Protein AF-A0A6A4F4U3-F1 (afdb_monomer_lite)

Structure (mmCIF, N/CA/C/O backbone):
data_AF-A0A6A4F4U3-F1
#
_entry.id   AF-A0A6A4F4U3-F1
#
loop_
_atom_site.group_PDB
_atom_site.id
_atom_site.type_symbol
_atom_site.label_atom_id
_atom_site.label_alt_id
_atom_site.label_comp_id
_atom_site.label_asym_id
_atom_site.label_entity_id
_atom_site.label_seq_id
_atom_site.pdbx_PDB_ins_code
_atom_site.Cartn_x
_atom_site.Cartn_y
_atom_site.Cartn_z
_atom_site.occupancy
_atom_site.B_iso_or_equiv
_atom_site.auth_seq_id
_atom_site.auth_comp_id
_atom_site.auth_asym_id
_atom_site.auth_atom_id
_atom_site.pdbx_PDB_model_num
ATOM 1 N N . MET A 1 1 ? -12.510 27.840 -11.598 1.00 42.28 1 MET A N 1
ATOM 2 C CA . MET A 1 1 ? -13.426 26.684 -11.453 1.00 42.28 1 MET A CA 1
ATOM 3 C C . MET A 1 1 ? -12.593 25.409 -11.408 1.00 42.28 1 MET A C 1
ATOM 5 O O . MET A 1 1 ? -11.936 25.098 -12.393 1.00 42.28 1 MET A O 1
ATOM 9 N N . TRP A 1 2 ? -12.542 24.711 -10.270 1.00 46.41 2 TRP A N 1
ATOM 10 C CA . TRP A 1 2 ? -11.847 23.421 -10.162 1.00 46.41 2 TRP A CA 1
ATOM 11 C C . TRP A 1 2 ? -12.694 22.369 -10.884 1.00 46.41 2 TRP A C 1
ATOM 13 O O . TRP A 1 2 ? -13.675 21.867 -10.344 1.00 46.41 2 TRP A O 1
ATOM 23 N N . SER A 1 3 ? -12.379 22.093 -12.148 1.00 57.44 3 SER A N 1
ATOM 24 C CA . SER A 1 3 ? -13.124 21.102 -12.921 1.00 57.44 3 SER A CA 1
ATOM 25 C C . SER A 1 3 ? -12.618 19.709 -12.556 1.00 57.44 3 SER A C 1
ATOM 27 O O . SER A 1 3 ? -11.496 19.336 -12.892 1.00 57.44 3 SER A O 1
ATOM 29 N N . SER A 1 4 ? -13.447 18.918 -11.869 1.00 60.31 4 SER A N 1
ATOM 30 C CA . SER A 1 4 ? -13.143 17.532 -11.470 1.00 60.31 4 SER A CA 1
ATOM 31 C C . SER A 1 4 ? -12.832 16.595 -12.657 1.00 60.31 4 SER A C 1
ATOM 33 O O . SER A 1 4 ? -12.493 15.426 -12.447 1.00 60.31 4 SER A O 1
ATOM 35 N N . THR A 1 5 ? -12.976 17.083 -13.889 1.00 68.94 5 THR A N 1
ATOM 36 C CA . THR A 1 5 ? -12.802 16.368 -15.155 1.00 68.94 5 THR A CA 1
ATOM 37 C C . THR A 1 5 ? -11.499 16.670 -15.892 1.00 68.94 5 THR A C 1
ATOM 39 O O . THR A 1 5 ? -11.235 16.000 -16.895 1.00 68.94 5 THR A O 1
ATOM 42 N N . ASP A 1 6 ? -10.681 17.610 -15.407 1.00 82.62 6 ASP A N 1
ATOM 43 C CA . ASP A 1 6 ? -9.361 17.884 -15.983 1.00 82.62 6 ASP A CA 1
ATOM 44 C C . ASP A 1 6 ? -8.453 16.633 -15.921 1.00 82.62 6 ASP A C 1
ATOM 46 O O . ASP A 1 6 ? -8.518 15.824 -14.985 1.00 82.62 6 ASP A O 1
ATOM 50 N N . ALA A 1 7 ? -7.620 16.454 -16.949 1.00 79.25 7 ALA A N 1
ATOM 51 C CA . ALA A 1 7 ? -6.757 15.287 -17.102 1.00 79.25 7 ALA A CA 1
ATOM 52 C C . ALA A 1 7 ? -5.768 15.127 -15.934 1.00 79.25 7 ALA A C 1
ATOM 54 O O . ALA A 1 7 ? -5.539 14.003 -15.482 1.00 79.25 7 ALA A O 1
ATOM 55 N N . ALA A 1 8 ? -5.239 16.226 -15.390 1.00 81.19 8 ALA A N 1
ATOM 56 C CA . ALA A 1 8 ? -4.323 16.194 -14.256 1.00 81.19 8 ALA A CA 1
ATOM 57 C C . ALA A 1 8 ? -5.026 15.701 -12.981 1.00 81.19 8 ALA A C 1
ATOM 59 O O . ALA A 1 8 ? -4.509 14.827 -12.277 1.00 81.19 8 ALA A O 1
ATOM 60 N N . THR A 1 9 ? -6.242 16.181 -12.712 1.00 82.62 9 THR A N 1
ATOM 61 C CA . THR A 1 9 ? -7.067 15.733 -11.581 1.00 82.62 9 THR A CA 1
ATOM 62 C C . THR A 1 9 ? -7.447 14.256 -11.716 1.00 82.62 9 THR A C 1
ATOM 64 O O . THR A 1 9 ? -7.360 13.502 -10.739 1.00 82.62 9 THR A O 1
ATOM 67 N N . LYS A 1 10 ? -7.800 13.798 -12.926 1.00 83.19 10 LYS A N 1
ATOM 68 C CA 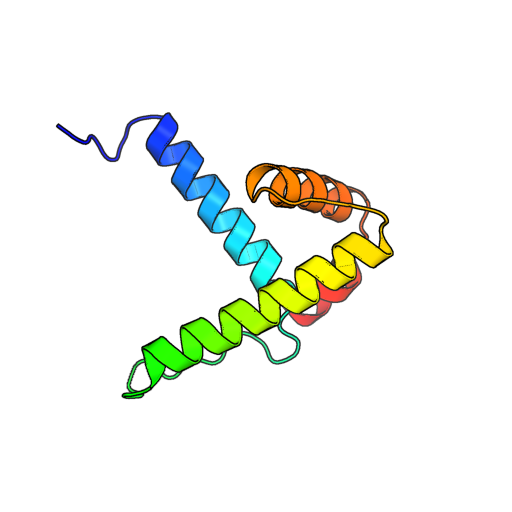. LYS A 1 10 ? -8.061 12.374 -13.211 1.00 83.19 10 LYS A CA 1
ATOM 69 C C . LYS A 1 10 ? -6.823 11.510 -12.973 1.00 83.19 10 LYS A C 1
ATOM 71 O O . LYS A 1 10 ? -6.911 10.494 -12.279 1.00 83.19 10 LYS A O 1
ATOM 76 N N . GLN A 1 11 ? -5.669 11.932 -13.490 1.00 82.44 11 GLN A N 1
ATOM 77 C CA . GLN A 1 11 ? -4.412 11.207 -13.326 1.00 82.44 11 GLN A CA 1
ATOM 78 C C . GLN A 1 11 ? -4.007 11.117 -11.855 1.00 82.44 11 GLN A C 1
ATOM 80 O O . GLN A 1 11 ? -3.617 10.046 -11.387 1.00 82.44 11 GLN A O 1
ATOM 85 N N . LYS A 1 12 ? -4.146 12.217 -11.106 1.00 82.94 12 LYS A N 1
ATOM 86 C CA . LYS A 1 12 ? -3.874 12.251 -9.668 1.00 82.94 12 LYS A CA 1
ATOM 87 C C . LYS A 1 12 ? -4.750 11.247 -8.921 1.00 82.94 12 LYS A C 1
ATOM 89 O O . LYS A 1 12 ? -4.211 10.419 -8.197 1.00 82.94 12 LYS A O 1
ATOM 94 N N . ARG A 1 13 ? -6.069 11.243 -9.155 1.00 82.94 13 ARG A N 1
ATOM 95 C CA . ARG A 1 13 ? -6.989 10.269 -8.536 1.00 82.94 13 ARG A CA 1
ATOM 96 C C . ARG A 1 13 ? -6.631 8.825 -8.880 1.00 82.94 13 ARG A C 1
ATOM 98 O O . ARG A 1 13 ? -6.615 7.983 -7.989 1.00 82.94 13 ARG A O 1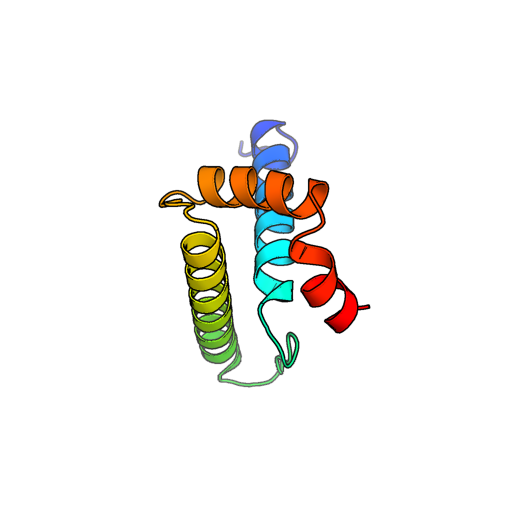
ATOM 105 N N . SER A 1 14 ? -6.340 8.539 -10.150 1.00 84.88 14 SER A N 1
ATOM 106 C CA . SER A 1 14 ? -5.940 7.197 -10.592 1.00 84.88 14 SER A CA 1
ATOM 107 C C . SER A 1 14 ? -4.654 6.736 -9.897 1.00 84.88 14 SER A C 1
ATOM 109 O O . SER A 1 14 ? -4.600 5.639 -9.343 1.00 84.88 14 SER A O 1
ATOM 111 N N . ASN A 1 15 ? -3.647 7.610 -9.820 1.00 83.94 15 ASN A N 1
ATOM 112 C CA . ASN A 1 15 ? -2.409 7.321 -9.103 1.00 83.94 15 ASN A CA 1
ATOM 113 C C . ASN A 1 15 ? -2.654 7.094 -7.606 1.00 83.94 15 ASN A C 1
ATOM 115 O O . ASN A 1 15 ? -2.117 6.137 -7.060 1.00 83.94 15 ASN A O 1
ATOM 119 N N . THR A 1 16 ? -3.489 7.911 -6.956 1.00 82.88 16 THR A N 1
ATOM 120 C CA . THR A 1 16 ? -3.850 7.717 -5.544 1.00 82.88 16 THR A CA 1
ATOM 121 C C . THR A 1 16 ? -4.528 6.367 -5.322 1.00 82.88 16 THR A C 1
ATOM 123 O O . THR A 1 16 ? -4.141 5.649 -4.408 1.00 82.88 16 THR A O 1
ATOM 126 N N . LYS A 1 17 ? -5.476 5.971 -6.183 1.00 85.94 17 LYS A N 1
ATOM 127 C CA . LYS A 1 17 ? -6.124 4.650 -6.098 1.00 85.94 17 LYS A CA 1
ATOM 128 C C . LYS A 1 17 ? -5.113 3.509 -6.210 1.00 85.94 17 LYS A C 1
ATOM 130 O O . LYS A 1 17 ? -5.190 2.559 -5.440 1.00 85.94 17 LYS A O 1
ATOM 135 N N . LEU A 1 18 ?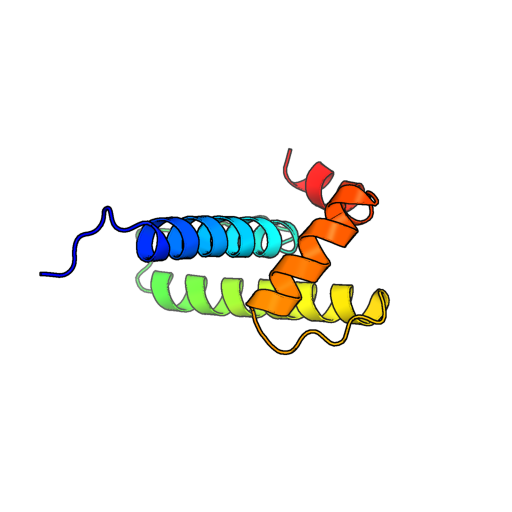 -4.159 3.614 -7.136 1.00 86.81 18 LEU A N 1
ATOM 136 C CA . LEU A 1 18 ? -3.114 2.603 -7.304 1.00 86.81 18 LEU A CA 1
ATOM 137 C C . LEU A 1 18 ? -2.164 2.539 -6.108 1.00 86.81 18 LEU A C 1
ATOM 139 O O . LEU A 1 18 ? -1.822 1.443 -5.685 1.00 86.81 18 LEU A O 1
ATOM 143 N N . VAL A 1 19 ? -1.755 3.684 -5.553 1.00 84.19 19 VAL A N 1
ATOM 144 C CA . VAL A 1 19 ? -0.933 3.716 -4.333 1.00 84.19 19 VAL A CA 1
ATOM 145 C C . VAL A 1 19 ? -1.672 3.028 -3.193 1.00 84.19 19 VAL A C 1
ATOM 147 O O . VAL A 1 19 ? -1.121 2.117 -2.598 1.00 84.19 19 VAL A O 1
ATOM 150 N N . VAL A 1 20 ? -2.940 3.378 -2.958 1.00 84.69 20 VAL A N 1
ATOM 151 C CA . VAL A 1 20 ? -3.763 2.745 -1.915 1.00 84.69 20 VAL A CA 1
ATOM 152 C C . VAL A 1 20 ? -3.880 1.235 -2.136 1.00 84.69 20 VAL A C 1
ATOM 154 O O . VAL A 1 20 ? -3.735 0.475 -1.186 1.00 84.69 20 VAL A O 1
ATOM 157 N N . ALA A 1 21 ? -4.101 0.779 -3.372 1.00 86.25 21 ALA A N 1
ATOM 158 C CA . ALA A 1 21 ? -4.169 -0.649 -3.684 1.00 86.25 21 ALA A CA 1
ATOM 159 C C . ALA A 1 21 ? -2.844 -1.374 -3.389 1.00 86.25 21 ALA A C 1
ATOM 161 O O . ALA A 1 21 ? -2.854 -2.434 -2.769 1.00 86.25 21 ALA A O 1
ATOM 162 N N . PHE A 1 22 ? -1.707 -0.786 -3.777 1.00 86.50 22 PHE A N 1
ATOM 163 C CA . PHE A 1 22 ? -0.389 -1.337 -3.458 1.00 86.50 22 PHE A CA 1
ATOM 164 C C . PHE A 1 22 ? -0.069 -1.292 -1.968 1.00 86.50 22 PHE A C 1
ATOM 166 O O . PHE A 1 22 ? 0.595 -2.189 -1.483 1.00 86.50 22 PHE A O 1
ATOM 173 N N . THR A 1 23 ? -0.517 -0.283 -1.230 1.00 86.88 23 THR A N 1
ATOM 174 C CA . THR A 1 23 ? -0.306 -0.218 0.219 1.00 86.88 23 THR A CA 1
ATOM 175 C C . THR A 1 23 ? -1.150 -1.275 0.937 1.00 86.88 23 THR A C 1
ATOM 177 O O . THR A 1 23 ? -0.654 -1.948 1.832 1.00 86.88 23 THR A O 1
ATOM 180 N N . LYS A 1 24 ? -2.395 -1.503 0.498 1.00 86.94 24 LYS A N 1
ATOM 181 C CA . LYS A 1 24 ? -3.298 -2.490 1.111 1.00 86.94 24 LYS A CA 1
ATOM 182 C C . LYS A 1 24 ? -2.742 -3.913 1.116 1.00 86.94 24 LYS A C 1
ATOM 184 O O . LYS A 1 24 ? -2.890 -4.590 2.125 1.00 86.94 24 LYS A O 1
ATOM 189 N N . ILE A 1 25 ? -2.059 -4.352 0.056 1.00 89.50 25 ILE A N 1
ATOM 190 C CA . ILE A 1 25 ? -1.503 -5.721 -0.012 1.00 89.50 25 ILE A CA 1
ATOM 191 C C . ILE A 1 25 ? -0.421 -6.015 1.045 1.00 89.50 25 ILE A C 1
ATOM 193 O O . ILE A 1 25 ? -0.063 -7.175 1.224 1.00 89.50 25 ILE A O 1
ATOM 197 N N . PHE A 1 26 ? 0.089 -4.993 1.743 1.00 88.25 26 PHE A N 1
ATOM 198 C CA . PHE A 1 26 ? 1.033 -5.151 2.856 1.00 88.25 26 PHE A CA 1
ATOM 199 C C . PHE A 1 26 ? 0.355 -5.318 4.220 1.00 88.25 26 PHE A C 1
ATOM 201 O O . PHE A 1 26 ? 1.030 -5.570 5.211 1.00 88.25 26 PHE A O 1
ATOM 208 N N . LEU A 1 27 ? -0.973 -5.222 4.286 1.00 87.31 27 LEU A N 1
ATOM 209 C CA . LEU A 1 27 ? -1.728 -5.515 5.498 1.00 87.31 27 LEU A CA 1
ATOM 210 C C . LEU A 1 27 ? -2.057 -7.006 5.544 1.00 87.31 27 LEU A C 1
ATOM 212 O O . LEU A 1 27 ? -2.948 -7.466 4.832 1.00 87.31 27 LEU A O 1
ATOM 216 N N . GLY A 1 28 ? -1.331 -7.757 6.374 1.00 76.56 28 GLY A N 1
ATOM 217 C CA . GLY A 1 28 ? -1.485 -9.212 6.487 1.00 76.56 28 GLY A CA 1
ATOM 218 C C . GLY A 1 28 ? -2.875 -9.662 6.947 1.00 76.56 28 GLY A C 1
ATOM 219 O O . GLY A 1 28 ? -3.371 -10.668 6.455 1.00 76.56 28 GLY A O 1
ATOM 220 N N . GLU A 1 29 ? -3.517 -8.891 7.827 1.00 76.44 29 GLU A N 1
ATOM 221 C CA . GLU A 1 29 ? -4.867 -9.167 8.350 1.00 76.44 29 GLU A CA 1
ATOM 222 C C . GLU A 1 29 ? -5.982 -8.495 7.531 1.00 76.44 29 GLU A C 1
ATOM 224 O O . GLU A 1 29 ? -7.157 -8.524 7.892 1.00 76.44 29 GLU A O 1
ATOM 229 N N . GLY A 1 30 ? -5.626 -7.889 6.398 1.00 75.69 30 GLY A N 1
ATOM 230 C CA . GLY A 1 30 ? -6.570 -7.168 5.562 1.00 75.69 30 GLY A CA 1
ATOM 231 C C . GLY A 1 30 ? -6.831 -5.736 6.031 1.00 75.69 30 GLY A C 1
ATOM 232 O O . GLY A 1 30 ? -6.048 -5.117 6.748 1.00 75.69 30 GLY A O 1
ATOM 233 N N . PHE A 1 31 ? -7.948 -5.181 5.566 1.00 77.44 31 PHE A N 1
ATOM 234 C CA . PHE A 1 31 ? -8.377 -3.816 5.865 1.00 77.44 31 PHE A CA 1
ATOM 235 C C . PHE A 1 31 ? -9.700 -3.860 6.634 1.00 77.44 31 PHE A C 1
ATOM 237 O O . PHE A 1 31 ? -10.768 -3.647 6.056 1.00 77.44 31 PHE A O 1
ATOM 244 N N . VAL A 1 32 ? -9.622 -4.207 7.920 1.00 80.56 32 VAL A N 1
ATOM 245 C CA . VAL A 1 32 ? -10.780 -4.291 8.817 1.00 80.56 32 VAL A CA 1
ATOM 246 C C . VAL A 1 32 ? -10.930 -2.954 9.533 1.00 80.56 32 VAL A C 1
ATOM 248 O O . VAL A 1 32 ? -10.106 -2.592 10.362 1.00 80.56 32 VAL A O 1
ATOM 251 N N . LEU A 1 33 ? -11.972 -2.203 9.184 1.00 85.62 33 LEU A N 1
ATOM 252 C CA . LEU A 1 33 ? -12.335 -0.960 9.858 1.00 85.62 33 LEU A CA 1
ATOM 253 C C . LEU A 1 33 ? -13.816 -0.992 10.207 1.00 85.62 33 LEU A C 1
ATOM 255 O O . LEU A 1 33 ? -14.646 -1.307 9.350 1.00 85.62 33 LEU A O 1
ATOM 259 N N . ASP A 1 34 ? -14.149 -0.599 11.431 1.00 88.38 34 ASP A N 1
ATOM 260 C CA . ASP A 1 34 ? -15.533 -0.360 11.819 1.00 88.38 34 ASP A CA 1
ATOM 261 C C . ASP A 1 34 ? -15.908 1.100 11.548 1.00 88.38 34 ASP A C 1
ATOM 263 O O . ASP A 1 34 ? -15.497 2.016 12.254 1.00 88.38 34 ASP A O 1
ATOM 267 N N . GLY A 1 35 ? -16.736 1.326 10.526 1.00 88.12 35 GLY A N 1
ATOM 268 C CA . GLY A 1 35 ? -17.218 2.663 10.172 1.00 88.12 35 GLY A CA 1
ATOM 269 C C . GLY A 1 35 ? -18.100 3.330 11.236 1.00 88.12 35 GLY A C 1
ATOM 270 O O . GLY A 1 35 ? -18.375 4.523 11.120 1.00 88.12 35 GLY A O 1
ATOM 271 N N . LYS A 1 36 ? -18.562 2.585 12.247 1.00 92.06 36 LYS A N 1
ATOM 272 C CA . LYS A 1 36 ? -19.32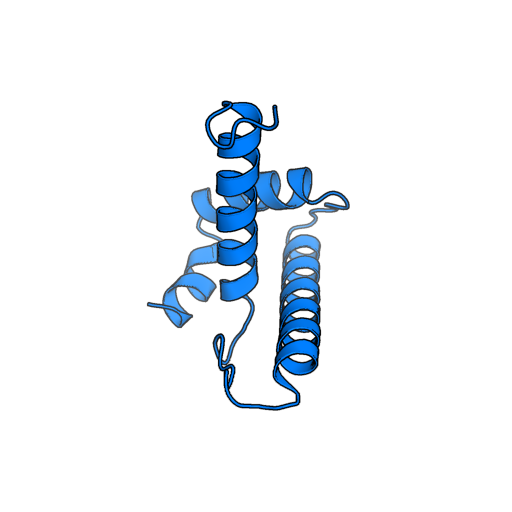5 3.113 13.387 1.00 92.06 36 LYS A CA 1
ATOM 273 C C . LYS A 1 36 ? -18.445 3.394 14.606 1.00 92.06 36 LYS A C 1
ATOM 275 O O . LYS A 1 36 ? -18.935 3.998 15.560 1.00 92.06 36 LYS A O 1
ATOM 280 N N . SER A 1 37 ? -17.176 2.987 14.569 1.00 91.25 37 SER A N 1
ATOM 281 C CA . SER A 1 37 ? -16.222 3.218 15.648 1.00 91.25 37 SER A CA 1
ATOM 282 C C . SER A 1 37 ? -15.990 4.721 15.837 1.00 91.25 37 SER A C 1
ATOM 284 O O . SER A 1 37 ? -15.671 5.420 14.866 1.00 91.25 37 SER A O 1
ATOM 286 N N . PRO A 1 38 ? -16.091 5.253 17.068 1.00 92.25 38 PRO A N 1
ATOM 287 C CA . PRO A 1 38 ? -15.654 6.616 17.342 1.00 92.25 38 PRO A CA 1
ATOM 288 C C . PRO A 1 38 ? -14.142 6.793 17.115 1.00 92.25 38 PRO A C 1
ATOM 290 O O . PRO A 1 38 ? -13.701 7.916 16.874 1.00 92.25 38 PRO A O 1
ATOM 293 N N . GLN A 1 39 ? -13.370 5.699 17.115 1.00 93.06 39 GLN A N 1
ATOM 294 C CA . GLN A 1 39 ? -11.937 5.659 16.811 1.00 93.06 39 GLN A CA 1
ATOM 295 C C . GLN A 1 39 ? -11.629 5.472 15.320 1.00 93.06 39 GLN A C 1
ATOM 297 O O . GLN A 1 39 ? -10.463 5.487 14.948 1.00 93.06 39 GLN A O 1
ATOM 302 N N . TYR A 1 40 ? -12.632 5.392 14.433 1.00 91.50 40 TYR A N 1
ATOM 303 C CA . TYR A 1 40 ? -12.434 5.083 13.006 1.00 91.50 40 TYR A CA 1
ATOM 304 C C . TYR A 1 40 ? -11.306 5.886 12.337 1.00 91.50 40 TYR A C 1
ATOM 306 O O . TYR A 1 40 ? -10.571 5.370 11.499 1.00 91.50 40 TYR A O 1
ATOM 314 N N . ARG A 1 41 ? -11.167 7.175 12.673 1.00 92.00 41 ARG A N 1
ATOM 315 C CA . ARG A 1 41 ? -10.106 8.021 12.104 1.00 92.00 41 ARG A CA 1
ATOM 316 C C . ARG A 1 41 ? -8.716 7.608 12.574 1.00 92.00 41 ARG A C 1
ATOM 318 O O . ARG A 1 41 ? -7.797 7.625 11.760 1.00 92.00 41 ARG A O 1
ATOM 325 N N . ASP A 1 42 ? -8.584 7.260 13.844 1.00 93.19 42 ASP A N 1
ATOM 326 C CA . ASP A 1 42 ? -7.324 6.829 14.438 1.00 93.19 42 ASP A CA 1
ATOM 327 C C . ASP A 1 42 ? -6.963 5.433 13.919 1.00 93.19 42 ASP A C 1
ATOM 329 O O . ASP A 1 42 ? -5.848 5.238 13.440 1.00 93.19 42 ASP A O 1
ATOM 333 N N . ASP A 1 43 ? -7.948 4.532 13.836 1.00 90.19 43 ASP A N 1
ATOM 334 C CA . ASP A 1 43 ? -7.805 3.195 13.249 1.00 90.19 43 ASP A CA 1
ATOM 335 C C . ASP A 1 43 ? -7.318 3.276 11.785 1.00 90.19 43 ASP A C 1
ATOM 337 O O . ASP A 1 43 ? -6.409 2.558 11.366 1.00 90.19 43 ASP A O 1
ATOM 341 N N . VAL A 1 44 ? -7.874 4.202 10.989 1.00 89.50 44 VAL A N 1
ATOM 342 C CA . VAL A 1 44 ? -7.424 4.462 9.606 1.00 89.50 44 VAL A CA 1
ATOM 343 C C . VAL A 1 44 ? -5.967 4.927 9.561 1.00 89.50 44 VAL A C 1
ATOM 345 O O . VAL A 1 44 ? -5.227 4.523 8.657 1.00 89.50 44 VAL A O 1
ATOM 348 N N . LEU A 1 45 ? -5.557 5.802 10.483 1.00 90.81 45 LEU A N 1
ATO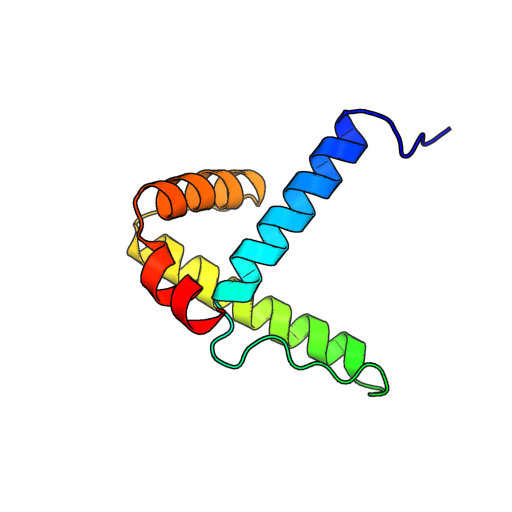M 349 C CA . LEU A 1 45 ? -4.198 6.342 10.525 1.00 90.81 45 LEU A CA 1
ATOM 350 C C . LEU A 1 45 ? -3.185 5.280 10.949 1.00 90.81 45 LEU A C 1
ATOM 352 O O . LEU A 1 45 ? -2.151 5.144 10.295 1.00 90.81 45 LEU A O 1
ATOM 356 N N . GLU A 1 46 ? -3.488 4.510 11.990 1.00 91.06 46 GLU A N 1
ATOM 357 C CA . GLU A 1 46 ? -2.625 3.440 12.489 1.00 91.06 46 GLU A CA 1
ATOM 358 C C . GLU A 1 46 ? -2.437 2.344 11.437 1.00 91.06 46 GLU A C 1
ATOM 360 O O . GLU A 1 46 ? -1.310 1.942 11.124 1.00 91.06 46 GLU A O 1
ATOM 365 N N . LEU A 1 47 ? -3.533 1.921 10.806 1.00 90.31 47 LEU A N 1
ATOM 366 C CA . LEU A 1 47 ? -3.498 0.918 9.750 1.00 90.31 47 LEU A CA 1
ATOM 367 C C . LEU A 1 47 ? -2.726 1.424 8.522 1.00 90.31 47 LEU A C 1
ATOM 369 O O . LEU A 1 47 ? -1.922 0.696 7.937 1.00 90.31 47 LEU A O 1
ATOM 373 N N . GLY A 1 48 ? -2.921 2.693 8.153 1.00 89.44 48 GLY A N 1
ATOM 374 C CA . GLY A 1 48 ? -2.168 3.346 7.085 1.00 89.44 48 GLY A CA 1
ATOM 375 C C . GLY A 1 48 ? -0.664 3.401 7.366 1.00 89.44 48 GLY A C 1
ATOM 376 O O . GLY A 1 48 ? 0.130 3.037 6.498 1.00 89.44 48 GLY A O 1
ATOM 377 N N . ALA A 1 49 ? -0.274 3.798 8.580 1.00 90.25 49 ALA A N 1
ATOM 378 C CA . ALA A 1 49 ? 1.124 3.872 9.005 1.00 90.25 49 ALA A CA 1
ATOM 379 C C . ALA A 1 49 ? 1.788 2.487 9.035 1.00 90.25 49 ALA A C 1
ATOM 381 O O . ALA A 1 49 ? 2.936 2.332 8.612 1.00 90.25 49 ALA A O 1
ATOM 382 N N . THR A 1 50 ? 1.048 1.468 9.473 1.00 91.38 50 THR A N 1
ATOM 383 C CA . THR A 1 50 ? 1.503 0.073 9.483 1.00 91.38 50 THR A CA 1
ATOM 384 C C . THR A 1 50 ? 1.758 -0.425 8.064 1.00 91.38 50 THR A C 1
ATOM 386 O O . THR A 1 50 ? 2.849 -0.904 7.757 1.00 91.38 50 THR A O 1
ATOM 389 N N . ALA A 1 51 ? 0.797 -0.225 7.161 1.00 90.25 51 ALA A N 1
ATOM 390 C CA . ALA A 1 51 ? 0.939 -0.604 5.761 1.00 90.25 51 ALA A CA 1
ATOM 391 C C . ALA A 1 51 ? 2.100 0.129 5.067 1.00 90.25 51 ALA A C 1
ATOM 393 O O . ALA A 1 51 ? 2.828 -0.469 4.276 1.00 90.25 51 ALA A O 1
ATOM 394 N N . GLU A 1 52 ? 2.292 1.422 5.356 1.00 89.31 52 GLU A N 1
ATOM 395 C CA . GLU A 1 52 ? 3.418 2.202 4.835 1.00 89.31 52 GLU A CA 1
ATOM 396 C C . GLU A 1 52 ? 4.766 1.680 5.349 1.00 89.31 52 GLU A C 1
ATOM 398 O O . GLU A 1 52 ? 5.714 1.559 4.571 1.00 89.31 52 GLU A O 1
ATOM 403 N N . LYS A 1 53 ? 4.861 1.321 6.632 1.00 90.94 53 LYS A N 1
ATOM 404 C CA . LYS A 1 53 ? 6.079 0.748 7.216 1.00 90.94 53 LYS A CA 1
ATOM 405 C C . LYS A 1 53 ? 6.474 -0.559 6.524 1.00 90.94 53 LYS A C 1
ATOM 407 O O . LYS A 1 53 ? 7.631 -0.696 6.124 1.00 90.94 53 LYS A O 1
ATOM 412 N N . GLU A 1 54 ? 5.528 -1.478 6.349 1.00 91.31 54 GLU A N 1
ATOM 413 C CA . GLU A 1 54 ? 5.756 -2.765 5.678 1.00 91.31 54 GLU A CA 1
ATOM 414 C C . GLU A 1 54 ? 6.137 -2.578 4.203 1.00 91.31 54 GLU A C 1
ATOM 416 O O . GLU A 1 54 ? 7.122 -3.141 3.723 1.00 91.31 54 GLU A O 1
ATOM 421 N N . LEU A 1 55 ? 5.434 -1.683 3.506 1.00 90.75 55 LEU A N 1
ATOM 422 C CA . LEU A 1 55 ? 5.755 -1.252 2.147 1.00 90.75 55 LEU A CA 1
ATOM 423 C C . LEU A 1 55 ? 7.206 -0.753 2.023 1.00 90.75 55 LEU A C 1
ATOM 425 O O . LEU A 1 55 ? 7.932 -1.148 1.109 1.00 90.75 55 LEU A O 1
ATOM 429 N N . LEU A 1 56 ? 7.637 0.138 2.917 1.00 88.75 56 LEU A N 1
ATOM 430 C CA . LEU A 1 56 ? 8.987 0.702 2.882 1.00 88.75 56 LEU A CA 1
ATOM 431 C C . LEU A 1 56 ? 10.056 -0.337 3.234 1.00 88.75 56 LEU A C 1
ATOM 433 O O . LEU A 1 56 ? 11.137 -0.306 2.645 1.00 88.75 56 LEU A O 1
ATOM 437 N N . SER A 1 57 ? 9.771 -1.260 4.155 1.00 91.06 57 SER A N 1
ATOM 438 C CA . SER A 1 57 ? 10.659 -2.389 4.453 1.00 91.06 57 SER A CA 1
ATOM 439 C C . SER A 1 57 ? 10.838 -3.295 3.237 1.00 91.06 57 SER A C 1
ATOM 441 O O . SER A 1 57 ? 11.975 -3.528 2.835 1.00 91.06 57 SER A O 1
ATOM 443 N N . PHE A 1 58 ? 9.748 -3.666 2.566 1.00 91.12 58 PHE A N 1
ATOM 444 C CA . PHE A 1 58 ? 9.796 -4.447 1.331 1.00 91.12 58 PHE A CA 1
ATOM 445 C C . PHE A 1 58 ? 10.595 -3.748 0.222 1.00 91.12 58 PHE A C 1
ATOM 447 O O . PHE A 1 58 ? 11.407 -4.361 -0.467 1.00 91.12 58 PHE A O 1
ATOM 454 N N . LEU A 1 59 ? 10.423 -2.433 0.047 1.00 91.25 59 LEU A N 1
ATOM 455 C CA . LEU A 1 59 ? 11.226 -1.690 -0.927 1.00 91.25 59 LEU A CA 1
ATOM 456 C C . LEU A 1 59 ? 12.721 -1.700 -0.580 1.00 91.25 59 LEU A C 1
ATOM 458 O O . LEU A 1 59 ? 13.539 -1.803 -1.493 1.00 91.25 59 LEU A O 1
ATOM 462 N N . ARG A 1 60 ? 13.087 -1.628 0.706 1.00 91.06 60 ARG A N 1
ATOM 463 C CA . ARG A 1 60 ? 14.490 -1.731 1.139 1.00 91.06 60 ARG A CA 1
ATOM 464 C C . ARG A 1 60 ? 15.084 -3.113 0.881 1.00 91.06 60 ARG A C 1
ATOM 466 O O . ARG A 1 60 ? 16.228 -3.172 0.447 1.00 91.06 60 ARG A O 1
ATOM 473 N N . GLU A 1 61 ? 14.321 -4.186 1.082 1.00 92.56 61 GLU A N 1
ATOM 474 C CA . GLU A 1 61 ? 14.736 -5.561 0.740 1.00 92.56 61 GLU A CA 1
ATOM 475 C C . GLU A 1 61 ? 15.043 -5.719 -0.756 1.00 92.56 61 GLU A C 1
ATOM 477 O O . GLU A 1 61 ? 15.905 -6.500 -1.143 1.00 92.56 61 GLU A O 1
ATOM 482 N N . HIS A 1 62 ? 14.382 -4.922 -1.596 1.00 91.31 62 HIS A N 1
ATOM 483 C CA . HIS A 1 62 ? 14.632 -4.836 -3.033 1.00 91.31 62 HIS A CA 1
ATOM 484 C C . HIS A 1 62 ? 15.640 -3.740 -3.429 1.00 91.31 62 HIS A C 1
ATOM 486 O O . HIS A 1 62 ? 15.698 -3.366 -4.600 1.00 91.31 62 HIS A O 1
ATOM 492 N N . GLU A 1 63 ? 16.401 -3.192 -2.475 1.00 91.12 63 GLU A N 1
ATOM 493 C CA . GLU A 1 63 ? 17.397 -2.125 -2.679 1.00 91.12 63 GLU A CA 1
ATOM 494 C C . GLU A 1 63 ? 16.821 -0.832 -3.299 1.00 91.12 63 GLU A C 1
ATOM 496 O O . GLU A 1 63 ? 17.516 -0.020 -3.918 1.00 91.12 63 GLU A O 1
ATOM 501 N N . ILE A 1 64 ? 15.519 -0.591 -3.121 1.00 90.44 64 ILE A N 1
ATOM 502 C CA . ILE A 1 64 ? 14.811 0.569 -3.664 1.00 90.44 64 ILE A CA 1
ATOM 503 C C . ILE A 1 64 ? 14.681 1.656 -2.595 1.00 90.44 64 ILE A C 1
ATOM 505 O O . ILE A 1 64 ? 13.833 1.612 -1.706 1.00 90.44 64 ILE A O 1
ATOM 509 N N . ASN A 1 65 ? 15.447 2.733 -2.766 1.00 83.50 65 ASN A N 1
ATOM 510 C CA . ASN A 1 65 ? 15.339 3.943 -1.950 1.00 83.50 65 ASN A CA 1
ATOM 511 C C . ASN A 1 65 ? 14.336 4.945 -2.552 1.00 83.50 65 ASN A C 1
ATOM 513 O O . ASN A 1 65 ? 14.708 5.939 -3.182 1.00 83.50 65 ASN A O 1
ATOM 517 N N . ALA A 1 66 ? 13.036 4.699 -2.373 1.00 80.19 66 ALA A N 1
ATOM 518 C CA . ALA A 1 66 ? 11.978 5.586 -2.862 1.00 80.19 66 ALA A CA 1
ATOM 519 C C . ALA A 1 66 ? 11.439 6.512 -1.755 1.00 80.19 66 ALA A C 1
ATOM 521 O O . ALA A 1 66 ? 10.660 6.094 -0.911 1.00 80.19 66 ALA A O 1
ATOM 522 N N . ARG A 1 67 ? 11.810 7.802 -1.793 1.00 74.75 67 ARG A N 1
ATOM 523 C CA . ARG A 1 67 ? 11.363 8.811 -0.801 1.00 74.75 67 ARG A CA 1
ATOM 524 C C . ARG A 1 67 ? 10.104 9.592 -1.187 1.00 74.75 67 ARG A C 1
ATOM 526 O O . ARG A 1 67 ? 9.499 10.246 -0.351 1.00 74.75 67 ARG A O 1
ATOM 533 N N . ARG A 1 68 ? 9.739 9.598 -2.471 1.00 80.94 68 ARG A N 1
ATOM 534 C CA . ARG A 1 68 ? 8.560 10.319 -2.983 1.00 80.94 68 ARG A CA 1
ATOM 535 C C . ARG A 1 68 ? 7.500 9.318 -3.417 1.00 80.94 68 ARG A C 1
ATOM 537 O O . ARG A 1 68 ? 7.838 8.351 -4.097 1.00 80.94 68 ARG A O 1
ATOM 544 N N . ALA A 1 69 ? 6.228 9.614 -3.149 1.00 75.12 69 ALA A N 1
ATOM 545 C CA . ALA A 1 69 ? 5.093 8.764 -3.528 1.00 75.12 69 ALA A CA 1
ATOM 546 C C . ALA A 1 69 ? 5.096 8.365 -5.018 1.00 75.12 69 ALA A C 1
ATOM 548 O O . ALA A 1 69 ? 4.792 7.230 -5.375 1.00 75.12 69 ALA A O 1
ATOM 549 N N . GLN A 1 70 ? 5.514 9.271 -5.907 1.00 81.06 70 GLN A N 1
ATOM 550 C CA . GLN A 1 70 ? 5.614 8.974 -7.338 1.00 81.06 70 GLN A CA 1
ATOM 551 C C . GLN A 1 70 ? 6.716 7.956 -7.668 1.00 81.06 70 GLN A C 1
ATOM 553 O O . GLN A 1 70 ? 6.538 7.115 -8.550 1.00 81.06 70 GLN A O 1
ATOM 558 N N . ASN A 1 71 ? 7.832 7.996 -6.938 1.00 85.44 71 ASN A N 1
ATOM 559 C CA . ASN A 1 71 ? 8.912 7.024 -7.084 1.00 85.44 71 ASN A CA 1
ATOM 560 C C . ASN A 1 71 ? 8.492 5.671 -6.506 1.00 85.44 71 ASN A C 1
ATOM 562 O O . ASN A 1 71 ? 8.719 4.656 -7.155 1.00 85.44 71 ASN A O 1
ATOM 566 N N . VAL A 1 72 ? 7.804 5.669 -5.358 1.00 85.44 72 VAL A N 1
ATOM 567 C CA . VAL A 1 72 ? 7.211 4.465 -4.753 1.00 85.44 72 VAL A CA 1
ATOM 568 C C . VAL A 1 72 ? 6.273 3.781 -5.748 1.00 85.44 72 VAL A C 1
ATOM 570 O O . VAL A 1 72 ? 6.450 2.605 -6.051 1.00 85.44 72 VAL A O 1
ATOM 573 N N . LEU A 1 73 ? 5.344 4.528 -6.356 1.00 87.25 73 LEU A N 1
ATOM 574 C CA . LEU A 1 73 ? 4.413 3.986 -7.350 1.00 87.25 73 LEU A CA 1
ATOM 575 C C . LEU A 1 73 ? 5.129 3.440 -8.595 1.00 87.25 73 LEU A C 1
ATOM 577 O O . LEU A 1 73 ? 4.754 2.390 -9.122 1.00 87.25 73 LEU A O 1
ATOM 581 N N . LYS A 1 74 ? 6.161 4.139 -9.085 1.00 89.94 74 LYS A N 1
ATOM 582 C CA . LYS A 1 74 ? 6.961 3.682 -10.231 1.00 89.94 74 LYS A CA 1
ATOM 583 C C . LYS A 1 74 ? 7.679 2.369 -9.915 1.00 89.94 74 LYS A C 1
ATOM 585 O O . LYS A 1 74 ? 7.647 1.460 -10.743 1.00 89.94 74 LYS A O 1
ATOM 590 N N . SER A 1 75 ? 8.293 2.268 -8.741 1.00 90.81 75 SER A N 1
ATOM 591 C CA . SER A 1 75 ? 8.955 1.053 -8.265 1.00 90.81 75 SER A CA 1
ATOM 592 C C . SER A 1 75 ? 7.966 -0.094 -8.084 1.00 90.81 75 SER A C 1
ATOM 594 O O . SER A 1 75 ? 8.203 -1.186 -8.591 1.00 90.81 75 SER A O 1
ATOM 596 N N . MET A 1 76 ? 6.802 0.175 -7.495 1.00 90.81 76 MET A N 1
ATOM 597 C CA . MET A 1 76 ? 5.765 -0.835 -7.298 1.00 90.81 76 MET A CA 1
ATOM 598 C C . MET A 1 76 ? 5.239 -1.433 -8.595 1.00 90.81 76 MET A C 1
ATOM 600 O O . MET A 1 76 ? 5.110 -2.649 -8.713 1.00 90.81 76 MET A O 1
ATOM 604 N N . ARG A 1 77 ? 5.028 -0.611 -9.627 1.00 90.88 77 ARG A N 1
ATOM 605 C CA . ARG A 1 77 ? 4.652 -1.121 -10.955 1.00 90.88 77 ARG A CA 1
ATOM 606 C C . ARG A 1 77 ? 5.720 -2.037 -11.556 1.00 90.88 77 ARG A C 1
ATOM 608 O O . ARG A 1 77 ? 5.365 -2.974 -12.265 1.00 90.88 77 ARG A O 1
ATOM 615 N N . LYS A 1 78 ? 7.008 -1.770 -11.310 1.00 92.81 78 LYS A N 1
ATOM 616 C CA . LYS A 1 78 ? 8.097 -2.642 -11.776 1.00 92.81 78 L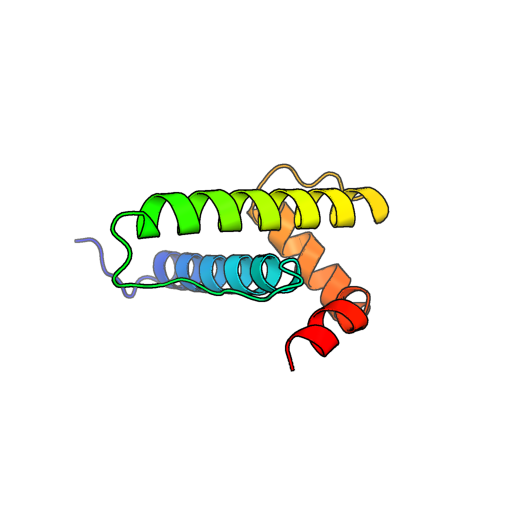YS A CA 1
ATOM 617 C C . LYS A 1 78 ? 8.092 -3.974 -11.026 1.00 92.81 78 LYS A C 1
ATOM 619 O O . LYS A 1 78 ? 8.118 -5.012 -11.675 1.00 92.81 78 LYS A O 1
ATOM 624 N N . LEU A 1 79 ? 7.985 -3.935 -9.698 1.00 93.06 79 LEU A N 1
ATOM 625 C CA . LEU A 1 79 ? 7.943 -5.131 -8.849 1.00 93.06 79 LEU A CA 1
ATOM 626 C C . LEU A 1 79 ? 6.729 -6.013 -9.164 1.00 93.06 79 LEU A C 1
ATOM 628 O O . LEU A 1 79 ? 6.867 -7.229 -9.259 1.00 93.06 79 LEU A O 1
ATOM 632 N N . TYR A 1 80 ? 5.566 -5.404 -9.416 1.00 90.38 80 TYR A N 1
ATOM 633 C CA . TYR A 1 80 ? 4.370 -6.114 -9.869 1.00 90.38 80 TYR A CA 1
ATOM 634 C C . TYR A 1 80 ? 4.603 -6.846 -11.196 1.00 90.38 80 TYR A C 1
ATOM 636 O O . TYR A 1 80 ? 4.350 -8.041 -11.294 1.00 90.38 80 TYR A O 1
ATOM 644 N N . LYS A 1 81 ? 5.137 -6.149 -12.210 1.00 90.81 81 LYS A N 1
ATOM 645 C CA . LYS A 1 81 ? 5.423 -6.746 -13.526 1.00 90.81 81 LYS A CA 1
ATOM 646 C C . LYS A 1 81 ? 6.458 -7.869 -13.461 1.00 90.81 81 LYS A C 1
ATOM 648 O O . LYS A 1 81 ? 6.371 -8.806 -14.242 1.00 90.81 81 LYS A O 1
ATOM 653 N N . ALA A 1 82 ? 7.418 -7.766 -12.546 1.00 92.94 82 ALA A N 1
ATOM 654 C CA . ALA A 1 82 ? 8.423 -8.795 -12.296 1.00 92.94 82 ALA A CA 1
ATOM 655 C C . ALA A 1 82 ? 7.906 -9.955 -11.418 1.00 92.94 82 ALA A C 1
ATOM 657 O O . ALA A 1 82 ? 8.631 -10.913 -11.180 1.00 92.94 82 ALA A O 1
ATOM 658 N N . GLY A 1 83 ? 6.661 -9.889 -10.930 1.00 92.19 83 GLY A N 1
ATOM 659 C CA . GLY A 1 83 ? 6.039 -10.948 -10.135 1.00 92.19 83 GLY A CA 1
ATOM 660 C C . GLY A 1 83 ? 6.439 -10.976 -8.656 1.00 92.19 83 GLY A C 1
ATOM 661 O O . GLY A 1 83 ? 5.969 -11.845 -7.925 1.00 92.19 83 GLY A O 1
ATOM 662 N N . HIS A 1 84 ? 7.232 -10.015 -8.173 1.00 92.44 84 HIS A N 1
ATOM 663 C CA . HIS A 1 84 ? 7.676 -9.969 -6.771 1.00 92.44 84 HIS A CA 1
ATOM 664 C C . HIS A 1 84 ? 6.527 -9.750 -5.777 1.00 92.44 84 HIS A C 1
ATOM 666 O O . HIS A 1 84 ? 6.638 -10.110 -4.612 1.00 92.44 84 HIS A O 1
ATOM 672 N N . LEU A 1 85 ? 5.396 -9.209 -6.240 1.00 90.12 85 LEU A N 1
ATOM 673 C CA . LEU A 1 85 ? 4.199 -9.012 -5.417 1.00 90.12 85 LEU A CA 1
ATOM 674 C C . LEU A 1 85 ? 3.231 -10.206 -5.446 1.00 90.12 85 LEU A C 1
ATOM 676 O O . LEU A 1 85 ? 2.230 -10.180 -4.738 1.00 90.12 85 LEU A O 1
ATOM 680 N N . ASN A 1 86 ? 3.492 -11.256 -6.235 1.00 89.06 86 ASN A N 1
ATOM 681 C CA . ASN A 1 86 ? 2.528 -12.343 -6.453 1.00 89.06 86 ASN A CA 1
ATOM 682 C C . ASN A 1 86 ? 2.141 -13.067 -5.157 1.00 89.06 86 ASN A C 1
ATOM 684 O O . ASN A 1 86 ? 0.973 -13.396 -4.965 1.00 89.06 86 ASN A O 1
ATOM 688 N N . ALA A 1 87 ? 3.102 -13.296 -4.258 1.00 86.62 87 ALA A N 1
ATOM 689 C CA . ALA A 1 87 ? 2.839 -13.937 -2.971 1.00 86.62 87 ALA A CA 1
ATOM 690 C C . ALA A 1 87 ? 1.946 -13.075 -2.062 1.00 86.62 87 ALA A C 1
ATOM 692 O O . ALA A 1 87 ? 1.063 -13.612 -1.403 1.00 86.62 87 ALA A O 1
ATOM 693 N N . LEU A 1 88 ? 2.143 -11.751 -2.064 1.00 85.75 88 LEU A N 1
ATOM 694 C CA . LEU A 1 88 ? 1.325 -10.803 -1.300 1.00 85.75 88 LEU A CA 1
ATOM 695 C C . LEU A 1 88 ? -0.083 -10.685 -1.894 1.00 85.75 88 LEU A C 1
ATOM 697 O O . LEU A 1 88 ? -1.067 -10.740 -1.167 1.00 85.75 88 LEU A O 1
ATOM 701 N N . VAL A 1 89 ? -0.191 -10.607 -3.223 1.00 83.62 89 VAL A N 1
ATOM 702 C CA . VAL A 1 89 ? -1.481 -10.536 -3.930 1.00 83.62 89 VAL A CA 1
ATOM 703 C C . VAL A 1 89 ? -2.327 -11.789 -3.687 1.00 83.62 89 VAL A C 1
ATOM 705 O O . VAL A 1 89 ? -3.530 -11.671 -3.486 1.00 83.62 89 VAL A O 1
ATOM 708 N N . ARG A 1 90 ? -1.720 -12.984 -3.637 1.00 83.31 90 ARG A N 1
ATOM 709 C CA . ARG A 1 90 ? -2.429 -14.242 -3.325 1.00 83.31 90 ARG A CA 1
ATOM 710 C C . ARG A 1 90 ? -3.046 -14.288 -1.927 1.00 83.31 90 ARG A C 1
ATOM 712 O O . ARG A 1 90 ? -3.903 -15.123 -1.703 1.00 83.31 90 ARG A O 1
ATOM 719 N N . ARG A 1 91 ? -2.609 -13.443 -0.990 1.00 78.56 91 ARG A N 1
ATOM 720 C CA . ARG A 1 91 ? -3.219 -13.355 0.350 1.00 78.56 91 ARG A CA 1
ATOM 721 C C . ARG A 1 91 ? -4.518 -12.545 0.348 1.00 78.56 91 ARG A C 1
ATOM 723 O O . ARG A 1 91 ? -5.249 -12.583 1.326 1.00 78.56 91 ARG A O 1
ATOM 730 N N . TYR A 1 92 ? -4.764 -11.794 -0.725 1.00 67.88 92 TYR A N 1
ATOM 731 C CA . TYR A 1 92 ? -5.878 -10.856 -0.862 1.00 67.88 92 TYR A CA 1
ATOM 732 C C . TYR A 1 92 ? -6.954 -11.303 -1.868 1.00 67.88 92 TYR A C 1
ATOM 734 O O . TYR A 1 92 ? -7.996 -10.653 -1.937 1.00 67.88 92 TYR A O 1
ATOM 742 N N . ASN A 1 93 ? -6.693 -12.360 -2.646 1.00 57.56 93 ASN A N 1
ATOM 743 C CA . ASN A 1 93 ? -7.630 -12.996 -3.582 1.00 57.56 93 ASN A CA 1
ATOM 744 C C . ASN A 1 93 ? -8.097 -14.335 -3.019 1.00 57.56 93 ASN A C 1
ATOM 746 O O . ASN A 1 93 ? -9.278 -14.669 -3.246 1.00 57.56 93 ASN A O 1
#

Sequence (93 aa):
MWSSTDAATKQKRSNTKLVVAFTKIFLGEGFVLDGKSPQYRDDVLELGATAEKELLSFLREHEINARRAQNVLKSMRKLYKAGHLNALVRRYN

Secondary structure (DSSP, 8-state):
---TTSHHHHHHHHHHHHHHHHHHTT-TT-----TT-TTHHHHHHHHHHHHHHHHHHHHHHTT----SHHHHHHHHHHHHHTTTTHHHHTTT-

Organism: NCBI:txid129364

Foldseek 3Di:
DPPCPDPVNVVVVVLVVLLVVQLQLLQLVGDDADPPDPCRVVSVVVSSVSSVVSLVVVCVVVVHDDPDSVSSSVVSVVCVVVCVCVVSVVSVD

pLDDT: mean 84.83, std 9.49, range [42.28, 93.19]

Radius of gyration: 14.99 Å; chains: 1; bounding box: 37×41×34 Å